Protein AF-A0A0H5Q014-F1 (afdb_monomer)

Sequence (110 aa):
MQGDLDQEAWERSHIEAALSEADTGDFLPEKEMAAKFNQLGQRKNAEADRWKLENHEAIQELNRIVEERGLFSDGLFDVEQVMERVSNGEETLHSLDDVERELGFDISGE

Radius of gyration: 35.85 Å; Cα contacts (8 Å, |Δi|>4): 14; chains: 1; bounding box: 62×49×94 Å

Solvent-accessible surface area (backbone atoms only — not comparable to full-atom values): 6445 Å² total; per-residue (Å²): 109,71,68,58,53,56,49,54,52,50,53,50,54,52,52,51,51,54,49,52,58,59,68,61,51,89,72,60,58,70,70,57,45,51,50,51,51,52,53,49,51,54,53,52,50,55,50,51,54,48,51,50,60,74,41,43,61,60,52,51,51,50,50,48,51,38,64,78,62,35,73,84,52,52,66,56,50,52,50,52,52,52,51,50,34,38,74,71,68,76,42,80,89,74,57,67,69,59,51,30,62,73,72,66,54,78,78,87,68,134

pLDDT: mean 79.36, std 11.58, range [43.28, 94.19]

Mean predicted aligned error: 18.11 Å

Structure (mmCIF, N/CA/C/O backbone):
data_AF-A0A0H5Q014-F1
#
_entry.id   AF-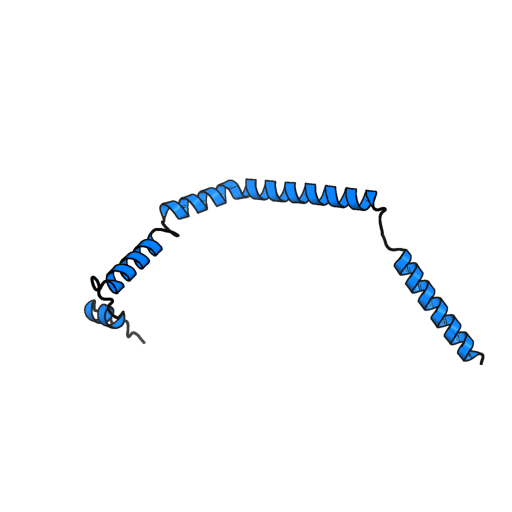A0A0H5Q014-F1
#
loop_
_atom_site.group_PDB
_atom_site.id
_atom_site.type_symbol
_atom_site.label_atom_id
_atom_site.label_alt_id
_atom_site.label_comp_id
_atom_site.label_asym_id
_atom_site.label_entity_id
_atom_site.label_seq_id
_atom_site.pdbx_PDB_ins_code
_atom_site.Cartn_x
_atom_site.Cartn_y
_atom_site.Cartn_z
_atom_site.occupancy
_atom_site.B_iso_or_equiv
_atom_site.auth_seq_id
_atom_site.auth_comp_id
_atom_site.auth_asym_id
_atom_site.auth_atom_id
_atom_site.pdbx_PDB_model_num
ATOM 1 N N . MET A 1 1 ? 17.008 -36.863 -51.820 1.00 60.69 1 MET A N 1
ATOM 2 C CA . MET A 1 1 ? 18.184 -36.047 -52.194 1.00 60.69 1 MET A CA 1
ATOM 3 C C . MET A 1 1 ? 17.801 -34.593 -52.437 1.00 60.69 1 MET A C 1
ATOM 5 O O . MET A 1 1 ? 18.136 -33.801 -51.581 1.00 60.69 1 MET A O 1
ATOM 9 N N . GLN A 1 2 ? 17.078 -34.213 -53.505 1.00 60.03 2 GLN A N 1
ATOM 10 C CA . GLN A 1 2 ? 16.707 -32.792 -53.708 1.00 60.03 2 GLN A CA 1
ATOM 11 C C . GLN A 1 2 ? 15.689 -32.278 -52.667 1.00 60.03 2 GLN A C 1
ATOM 13 O O . GLN A 1 2 ? 15.903 -31.229 -52.082 1.00 60.03 2 GLN A O 1
ATOM 18 N N . GLY A 1 3 ? 14.646 -33.060 -52.358 1.00 68.44 3 GLY A N 1
ATOM 19 C CA . GLY A 1 3 ? 13.629 -32.666 -51.369 1.00 68.44 3 GLY A CA 1
ATOM 20 C C . GLY A 1 3 ? 14.128 -32.595 -49.919 1.00 68.44 3 GLY A C 1
ATOM 21 O O . GLY A 1 3 ? 13.604 -31.806 -49.144 1.00 68.44 3 GLY A O 1
ATOM 22 N N . ASP A 1 4 ? 15.169 -33.361 -49.571 1.00 68.00 4 ASP A N 1
ATOM 23 C CA . ASP A 1 4 ? 15.796 -33.289 -48.241 1.00 68.00 4 ASP A CA 1
ATOM 24 C C . ASP A 1 4 ? 16.601 -31.985 -48.091 1.00 68.00 4 ASP A C 1
ATOM 26 O O . ASP A 1 4 ? 16.575 -31.356 -47.038 1.00 68.00 4 ASP A O 1
ATOM 30 N N . LEU A 1 5 ? 17.257 -31.541 -49.172 1.00 71.25 5 LEU A N 1
ATOM 31 C CA . LEU A 1 5 ? 17.985 -30.268 -49.221 1.00 71.25 5 LEU A CA 1
ATOM 32 C C . LEU A 1 5 ? 17.035 -29.062 -49.183 1.00 71.25 5 LEU A C 1
ATOM 34 O O . LEU A 1 5 ? 17.346 -28.057 -48.547 1.00 71.25 5 LEU A O 1
ATOM 38 N N . ASP A 1 6 ? 15.874 -29.167 -49.833 1.00 79.94 6 ASP A N 1
ATOM 39 C CA . ASP A 1 6 ? 14.857 -28.110 -49.826 1.00 79.94 6 ASP A CA 1
ATOM 40 C C . ASP A 1 6 ? 14.209 -27.963 -48.435 1.00 79.94 6 ASP A C 1
ATOM 42 O O . ASP A 1 6 ? 13.929 -26.847 -47.992 1.00 79.94 6 ASP A O 1
ATOM 46 N N . GLN A 1 7 ? 14.027 -29.075 -47.712 1.00 77.94 7 GLN A N 1
ATOM 47 C CA . GLN A 1 7 ? 13.551 -29.064 -46.329 1.00 77.94 7 GLN A CA 1
ATOM 48 C C . GLN A 1 7 ? 14.591 -28.464 -45.371 1.00 77.94 7 GLN A C 1
ATOM 50 O O . GLN A 1 7 ? 14.253 -27.597 -44.567 1.00 77.94 7 GLN A O 1
ATOM 55 N N . GLU A 1 8 ? 15.861 -28.854 -45.491 1.00 81.25 8 GLU A N 1
ATOM 56 C CA . GLU A 1 8 ? 16.945 -28.321 -44.656 1.00 81.25 8 GLU A CA 1
ATOM 57 C C . GLU A 1 8 ? 17.161 -26.810 -44.882 1.00 81.25 8 GLU A C 1
ATOM 59 O O . GLU A 1 8 ? 17.407 -26.052 -43.940 1.00 81.25 8 GLU A O 1
ATOM 64 N N . ALA A 1 9 ? 17.011 -26.342 -46.126 1.00 85.31 9 ALA A N 1
ATOM 65 C CA . ALA A 1 9 ? 17.067 -24.920 -46.460 1.00 85.31 9 ALA A CA 1
ATOM 66 C C . ALA A 1 9 ? 15.898 -24.131 -45.846 1.00 85.31 9 ALA A C 1
ATOM 68 O O . ALA A 1 9 ? 16.093 -23.016 -45.352 1.00 85.31 9 ALA A O 1
ATOM 69 N N . TRP A 1 10 ? 14.695 -24.712 -45.844 1.00 85.81 10 TRP A N 1
ATOM 70 C CA . TRP A 1 10 ? 13.521 -24.108 -45.219 1.00 85.81 10 TRP A CA 1
ATOM 71 C C . TRP A 1 10 ? 13.669 -24.017 -43.694 1.00 85.81 10 TRP A C 1
ATOM 73 O O . TRP A 1 10 ? 13.439 -22.953 -43.119 1.00 85.81 10 TRP A O 1
ATOM 83 N N . GLU A 1 11 ? 14.129 -25.090 -43.045 1.00 86.50 11 GLU A N 1
ATOM 84 C CA . GLU A 1 11 ? 14.363 -25.126 -41.596 1.00 86.50 11 GLU A CA 1
ATOM 85 C C . GLU A 1 11 ? 15.423 -24.100 -41.169 1.00 86.50 11 GLU A C 1
ATOM 87 O O . GLU A 1 11 ? 15.214 -23.351 -40.213 1.00 86.50 11 GLU A O 1
ATOM 92 N N . ARG A 1 12 ? 16.526 -23.988 -41.920 1.00 87.19 12 ARG A N 1
ATOM 93 C CA . ARG A 1 12 ? 17.559 -22.967 -41.678 1.00 87.19 12 ARG A CA 1
ATOM 94 C C . ARG A 1 12 ? 17.020 -21.549 -41.793 1.00 87.19 12 ARG A C 1
ATOM 96 O O . ARG A 1 12 ? 17.260 -20.741 -40.901 1.00 87.19 12 ARG A O 1
ATOM 103 N N . SER A 1 13 ? 16.266 -21.257 -42.852 1.00 87.69 13 SER A N 1
ATOM 104 C CA . SER A 1 13 ? 15.676 -19.930 -43.042 1.00 87.69 13 SER A CA 1
ATOM 105 C C . SER A 1 13 ? 14.687 -19.580 -41.926 1.00 87.69 13 SER A C 1
ATOM 107 O O . SER A 1 13 ? 14.634 -18.430 -41.492 1.00 87.69 13 SER A O 1
ATOM 109 N N . HIS A 1 14 ? 13.935 -20.563 -41.427 1.00 85.69 14 HIS A N 1
ATOM 110 C CA . HIS A 1 14 ? 12.988 -20.360 -40.335 1.00 85.69 14 HIS A CA 1
ATOM 111 C C . HIS A 1 14 ? 13.688 -20.092 -38.996 1.00 85.69 14 HIS A C 1
ATOM 113 O O . HIS A 1 14 ? 13.282 -19.202 -38.250 1.00 85.69 14 HIS A O 1
ATOM 119 N N . ILE A 1 15 ? 14.777 -20.814 -38.717 1.00 85.31 15 ILE A N 1
ATOM 120 C CA . ILE A 1 15 ? 15.604 -20.586 -37.527 1.00 85.31 15 ILE A CA 1
ATOM 121 C C . ILE A 1 15 ? 16.272 -19.207 -37.589 1.00 85.31 15 ILE A C 1
ATOM 123 O O . ILE A 1 15 ? 16.246 -18.479 -36.602 1.00 85.31 15 ILE A O 1
ATOM 127 N N . GLU A 1 16 ? 16.830 -18.812 -38.735 1.00 85.62 16 GLU A N 1
ATOM 128 C CA . GLU A 1 16 ? 17.447 -17.489 -38.906 1.00 85.62 16 GLU A CA 1
ATOM 129 C C . GLU A 1 16 ? 16.435 -16.350 -38.738 1.00 85.62 16 GLU A C 1
ATOM 131 O O . GLU A 1 16 ? 16.747 -15.347 -38.099 1.00 85.62 16 GLU A O 1
ATOM 136 N N . ALA A 1 17 ? 15.208 -16.519 -39.241 1.00 84.56 17 ALA A N 1
ATOM 137 C CA . ALA A 1 17 ? 14.136 -15.551 -39.036 1.00 84.56 17 ALA A CA 1
ATOM 138 C C . ALA A 1 17 ? 13.762 -15.421 -37.550 1.00 84.56 17 ALA A C 1
ATOM 140 O O . ALA A 1 17 ? 13.684 -14.306 -37.039 1.00 84.56 17 ALA A O 1
ATOM 141 N N . ALA A 1 18 ? 13.611 -16.544 -36.840 1.00 79.44 18 ALA A N 1
ATOM 142 C CA . ALA A 1 18 ? 13.307 -16.544 -35.410 1.00 79.44 18 ALA A CA 1
ATOM 143 C C . ALA A 1 18 ? 14.438 -15.925 -34.568 1.00 79.44 18 ALA A C 1
ATOM 145 O O . ALA A 1 18 ? 14.176 -15.198 -33.611 1.00 79.44 18 ALA A O 1
ATOM 146 N N . LEU A 1 19 ? 15.700 -16.175 -34.934 1.00 78.94 19 LEU A N 1
ATOM 147 C CA . LEU A 1 19 ? 16.858 -15.558 -34.285 1.00 78.94 19 LEU A CA 1
ATOM 148 C C . LEU A 1 19 ? 16.920 -14.055 -34.562 1.00 78.94 19 LEU A C 1
ATOM 150 O O . LEU A 1 19 ? 17.140 -13.291 -33.632 1.00 78.94 19 LEU A O 1
ATOM 154 N N . SER A 1 20 ? 16.676 -13.621 -35.801 1.00 75.38 20 SER A N 1
ATOM 155 C CA . SER A 1 20 ? 16.634 -12.198 -36.151 1.00 75.38 20 SER A CA 1
ATOM 156 C C . SER A 1 20 ? 15.505 -11.458 -35.431 1.00 75.38 20 SER A C 1
ATOM 158 O O . SER A 1 20 ? 15.698 -10.310 -35.047 1.00 75.38 20 SER A O 1
ATOM 160 N N . GLU A 1 21 ? 14.343 -12.090 -35.247 1.00 70.88 21 GLU A N 1
ATOM 161 C CA . GLU A 1 21 ? 13.215 -11.516 -34.505 1.00 70.88 21 GLU A CA 1
ATOM 162 C C . GLU A 1 21 ? 13.522 -11.414 -33.000 1.00 70.88 21 GLU A C 1
ATOM 164 O O . GLU A 1 21 ? 13.222 -10.404 -32.359 1.00 70.88 21 GLU A O 1
ATOM 169 N N . ALA A 1 22 ? 14.194 -12.422 -32.436 1.00 68.81 22 ALA A N 1
ATOM 170 C CA . ALA A 1 22 ? 14.661 -12.392 -31.052 1.00 68.81 22 ALA A CA 1
ATOM 171 C C . ALA A 1 22 ? 15.773 -11.348 -30.819 1.00 68.81 22 ALA A C 1
ATOM 173 O O . ALA A 1 22 ? 15.809 -10.718 -29.761 1.00 68.81 22 ALA A O 1
ATOM 174 N N . ASP A 1 23 ? 16.649 -11.138 -31.805 1.00 64.50 23 ASP A N 1
ATOM 175 C CA . ASP A 1 23 ? 17.750 -10.163 -31.763 1.00 64.50 23 ASP A CA 1
ATOM 176 C C . ASP A 1 23 ? 17.266 -8.723 -32.016 1.00 64.50 23 ASP A C 1
ATOM 178 O O . ASP A 1 23 ? 17.879 -7.763 -31.555 1.00 64.50 23 ASP A O 1
ATOM 182 N N . THR A 1 24 ? 16.092 -8.547 -32.641 1.00 60.12 24 THR A N 1
ATOM 183 C CA . THR A 1 24 ? 15.354 -7.266 -32.634 1.00 60.12 24 THR A CA 1
ATOM 184 C C . THR A 1 24 ? 14.702 -6.934 -31.292 1.00 60.12 24 THR A C 1
ATOM 186 O O . THR A 1 24 ? 13.911 -5.991 -31.213 1.00 60.12 24 THR A O 1
ATOM 189 N N . GLY A 1 25 ? 15.026 -7.677 -30.229 1.00 59.25 25 GLY A N 1
ATOM 190 C CA . GLY A 1 25 ? 14.635 -7.326 -28.876 1.00 59.25 25 GLY A CA 1
ATOM 191 C C . GLY A 1 25 ? 14.932 -5.854 -28.598 1.00 59.25 25 GLY A C 1
ATOM 192 O O . GLY A 1 25 ? 16.052 -5.386 -28.795 1.00 59.25 25 GLY A O 1
ATOM 193 N N . ASP A 1 26 ? 13.906 -5.129 -28.148 1.00 63.09 26 ASP A N 1
ATOM 194 C CA . ASP A 1 26 ? 13.929 -3.725 -27.714 1.00 63.09 26 ASP A CA 1
ATOM 195 C C . ASP A 1 26 ? 14.743 -3.576 -26.408 1.00 63.09 26 ASP A C 1
ATOM 197 O O . ASP A 1 26 ? 14.288 -3.076 -25.376 1.00 63.09 26 ASP A O 1
ATOM 201 N N . PHE A 1 27 ? 15.959 -4.119 -26.413 1.00 63.78 27 PHE A N 1
ATOM 202 C CA . PHE A 1 27 ? 16.910 -4.062 -25.327 1.00 63.78 27 PHE A CA 1
ATOM 203 C C . PHE A 1 27 ? 17.611 -2.720 -25.416 1.00 63.78 27 PHE A C 1
ATOM 205 O O . PHE A 1 27 ? 18.613 -2.530 -26.105 1.00 63.78 27 PHE A O 1
ATOM 212 N N . LEU A 1 28 ? 17.047 -1.762 -24.693 1.00 67.81 28 LEU A N 1
ATOM 213 C CA . LEU A 1 28 ? 17.701 -0.491 -24.450 1.00 67.81 28 LEU A CA 1
ATOM 214 C C . LEU A 1 28 ? 19.075 -0.744 -23.816 1.00 67.81 28 LEU A C 1
ATOM 216 O O . LEU A 1 28 ? 19.194 -1.620 -22.948 1.00 67.81 28 LEU A O 1
ATOM 220 N N . PRO A 1 29 ? 20.098 0.050 -24.169 1.00 83.81 29 PRO A N 1
ATOM 221 C CA . PRO A 1 29 ? 21.362 0.044 -23.453 1.00 83.81 29 PRO A CA 1
ATOM 222 C C . PRO A 1 29 ? 21.130 0.140 -21.943 1.00 83.81 29 PRO A C 1
ATOM 224 O O . PRO A 1 29 ? 20.248 0.869 -21.486 1.00 83.81 29 PRO A O 1
ATOM 227 N N . GLU A 1 30 ? 21.957 -0.544 -21.153 1.00 81.50 30 GLU A N 1
ATOM 228 C CA . GLU A 1 30 ? 21.810 -0.632 -19.692 1.00 81.50 30 GLU A CA 1
ATOM 229 C C . GLU A 1 30 ? 21.590 0.740 -19.026 1.00 81.50 30 GLU A C 1
ATOM 231 O O . GLU A 1 30 ? 20.753 0.890 -18.138 1.00 81.50 30 GLU A O 1
ATOM 236 N N . LYS A 1 31 ? 22.275 1.781 -19.516 1.00 82.88 31 LYS A N 1
ATOM 237 C CA . LYS A 1 31 ? 22.126 3.163 -19.032 1.00 82.88 31 LYS A CA 1
ATOM 238 C C . LYS A 1 31 ? 20.726 3.736 -19.257 1.00 82.88 31 LYS A C 1
ATOM 240 O O . LYS A 1 31 ? 20.204 4.440 -18.396 1.00 82.88 31 LYS A O 1
ATOM 245 N N . GLU A 1 32 ? 20.124 3.451 -20.403 1.00 83.75 32 GLU A N 1
ATOM 246 C CA . GLU A 1 32 ? 18.776 3.903 -20.744 1.00 83.75 32 GLU A CA 1
ATOM 247 C C . GLU A 1 32 ? 17.720 3.106 -19.977 1.00 83.75 32 GLU A C 1
ATOM 249 O O . GLU A 1 32 ? 16.758 3.686 -19.469 1.00 83.75 32 GLU A O 1
ATOM 254 N N . MET A 1 33 ? 17.935 1.798 -19.805 1.00 84.31 33 MET A N 1
ATOM 255 C CA . MET A 1 33 ? 17.088 0.955 -18.962 1.00 84.31 33 MET A CA 1
ATOM 256 C C . MET A 1 33 ? 17.111 1.428 -17.501 1.00 84.31 33 MET A C 1
ATOM 258 O O . MET A 1 33 ? 16.053 1.626 -16.901 1.00 84.31 33 MET A O 1
ATOM 262 N N . ALA A 1 34 ? 18.295 1.709 -16.951 1.00 85.31 34 ALA A N 1
ATOM 263 C CA . ALA A 1 34 ? 18.456 2.247 -15.602 1.00 85.31 34 ALA A CA 1
ATOM 264 C C . ALA A 1 34 ? 17.783 3.622 -15.442 1.00 85.31 34 ALA A C 1
ATOM 266 O O . ALA A 1 34 ? 17.121 3.881 -14.435 1.00 85.31 34 ALA A O 1
ATOM 267 N N . ALA A 1 35 ? 17.891 4.497 -16.447 1.00 89.75 35 ALA A N 1
ATOM 268 C CA . ALA A 1 35 ? 17.219 5.794 -16.439 1.00 89.75 35 ALA A CA 1
ATOM 269 C C . ALA A 1 35 ? 15.688 5.649 -16.421 1.00 89.75 35 ALA A C 1
ATOM 271 O O . ALA A 1 35 ? 15.018 6.303 -15.616 1.00 89.75 35 ALA A O 1
ATOM 272 N N . LYS A 1 36 ? 15.129 4.759 -17.252 1.00 84.50 36 LYS A N 1
ATOM 273 C CA . LYS A 1 36 ? 13.687 4.468 -17.261 1.00 84.50 36 LYS A CA 1
ATOM 274 C C . LYS A 1 36 ? 13.222 3.852 -15.942 1.00 84.50 36 LYS A C 1
ATOM 276 O O . LYS A 1 36 ? 12.170 4.240 -15.434 1.00 84.50 36 LYS A O 1
ATOM 281 N N . PHE A 1 37 ? 14.007 2.948 -15.360 1.00 86.69 37 PHE A N 1
ATOM 282 C CA . PHE A 1 37 ? 13.686 2.330 -14.074 1.00 86.69 37 PHE A CA 1
ATOM 283 C C . PHE A 1 37 ? 13.662 3.362 -12.937 1.00 86.69 37 PHE A C 1
ATOM 285 O O . PHE A 1 37 ? 12.714 3.405 -12.153 1.00 86.69 37 PHE A O 1
ATOM 292 N N . ASN A 1 38 ? 14.635 4.276 -12.908 1.00 91.56 38 ASN A N 1
ATOM 293 C CA . ASN A 1 38 ? 14.660 5.380 -11.948 1.00 91.56 38 ASN A CA 1
ATOM 294 C C . ASN A 1 38 ? 13.457 6.321 -12.111 1.00 91.56 38 ASN A C 1
ATOM 296 O O . ASN A 1 38 ? 12.825 6.687 -11.119 1.00 91.56 38 ASN A O 1
ATOM 300 N N . GLN A 1 39 ? 13.094 6.680 -13.346 1.00 92.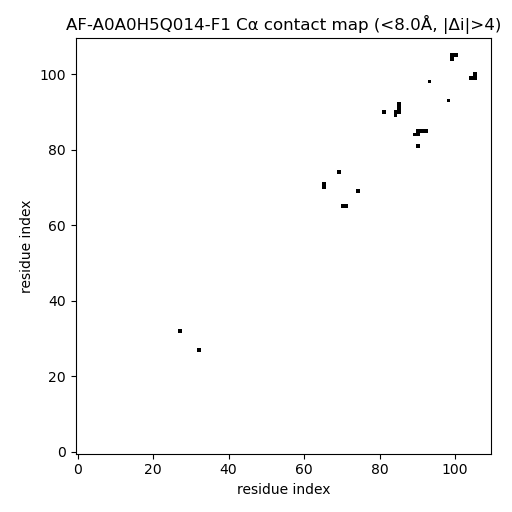62 39 GLN A N 1
ATOM 301 C CA . GLN A 1 39 ? 11.898 7.489 -13.611 1.00 92.62 39 GLN A CA 1
ATOM 302 C C . GLN A 1 39 ? 10.610 6.784 -13.170 1.00 92.62 39 GLN A C 1
ATOM 304 O O . GLN A 1 39 ? 9.714 7.420 -12.613 1.00 92.62 39 GLN A O 1
ATOM 309 N N . LEU A 1 40 ? 10.507 5.471 -13.391 1.00 92.25 40 LEU A N 1
ATOM 310 C CA . LEU A 1 40 ? 9.371 4.679 -12.928 1.00 92.25 40 LEU A CA 1
ATOM 311 C C . LEU A 1 40 ? 9.277 4.690 -11.397 1.00 92.25 40 LEU A C 1
ATOM 313 O O . LEU A 1 40 ? 8.196 4.937 -10.862 1.00 92.25 40 LEU A O 1
ATOM 317 N N . GLY A 1 41 ? 10.403 4.500 -10.703 1.00 93.88 41 GLY A N 1
ATOM 318 C CA . GLY A 1 41 ? 10.475 4.585 -9.244 1.00 93.88 41 GLY A CA 1
ATOM 319 C C . GLY A 1 41 ? 10.017 5.947 -8.715 1.00 93.88 41 GLY A C 1
ATOM 320 O O . GLY A 1 41 ? 9.169 6.016 -7.828 1.00 93.88 41 GLY A O 1
ATOM 321 N N . GLN A 1 42 ? 10.487 7.041 -9.320 1.00 94.19 42 GLN A N 1
ATOM 322 C CA . GLN A 1 42 ? 10.056 8.399 -8.960 1.00 94.19 42 GLN A CA 1
ATOM 323 C C . GLN A 1 42 ? 8.550 8.604 -9.157 1.00 94.19 42 GLN A C 1
ATOM 325 O O . GLN A 1 42 ? 7.880 9.151 -8.281 1.00 94.19 42 GLN A O 1
ATOM 330 N N . ARG A 1 43 ? 7.995 8.134 -10.282 1.00 92.88 43 ARG A N 1
ATOM 331 C CA . ARG A 1 43 ? 6.553 8.226 -10.557 1.00 92.88 43 ARG A CA 1
ATOM 332 C C . ARG A 1 43 ? 5.729 7.444 -9.542 1.00 92.88 43 ARG A C 1
ATOM 334 O O . ARG A 1 43 ? 4.707 7.955 -9.093 1.00 92.88 43 ARG A O 1
ATOM 341 N N . LYS A 1 44 ? 6.168 6.237 -9.182 1.00 92.19 44 LYS A N 1
ATOM 342 C CA . LYS A 1 44 ? 5.471 5.390 -8.209 1.00 92.19 44 LYS A CA 1
ATOM 343 C C . LYS A 1 44 ? 5.522 5.962 -6.797 1.00 92.19 44 LYS A C 1
ATOM 345 O O . LYS A 1 44 ? 4.502 5.949 -6.117 1.00 92.19 44 LYS A O 1
ATOM 350 N N . ASN A 1 45 ? 6.643 6.558 -6.400 1.00 93.56 45 ASN A N 1
ATOM 351 C CA . ASN A 1 45 ? 6.734 7.267 -5.123 1.00 93.56 45 ASN A CA 1
ATOM 352 C C . ASN A 1 45 ? 5.804 8.488 -5.086 1.00 93.56 45 ASN A C 1
ATOM 354 O O . ASN A 1 45 ? 5.038 8.640 -4.142 1.00 93.56 45 ASN A O 1
ATOM 358 N N . ALA A 1 46 ? 5.785 9.300 -6.147 1.00 93.25 46 ALA A N 1
A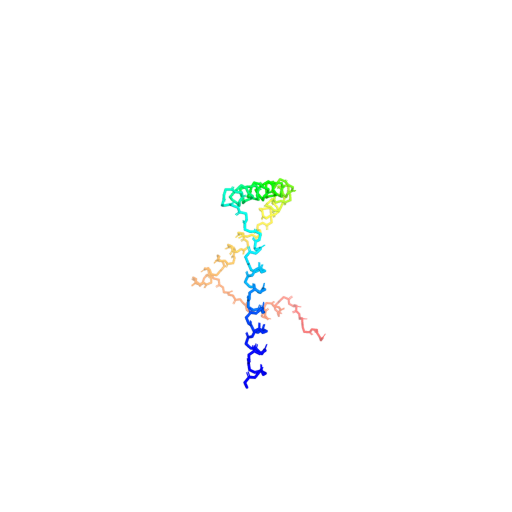TOM 359 C CA . ALA A 1 46 ? 4.881 10.448 -6.227 1.00 93.25 46 ALA A CA 1
ATOM 360 C C . ALA A 1 46 ? 3.394 10.040 -6.225 1.00 93.25 46 ALA A C 1
ATOM 362 O O . ALA A 1 46 ? 2.550 10.754 -5.690 1.00 93.25 46 ALA A O 1
ATOM 363 N N . GLU A 1 47 ? 3.055 8.898 -6.827 1.00 92.69 47 GLU A N 1
ATOM 364 C CA . GLU A 1 47 ? 1.710 8.315 -6.772 1.00 92.69 47 GLU A CA 1
ATOM 365 C C . GLU A 1 47 ? 1.341 7.881 -5.347 1.00 92.69 47 GLU A C 1
ATOM 367 O O . GLU A 1 47 ? 0.260 8.223 -4.873 1.00 92.69 47 GLU A O 1
ATOM 372 N N . ALA A 1 48 ? 2.257 7.215 -4.640 1.00 91.62 48 ALA A N 1
ATOM 373 C CA . ALA A 1 48 ? 2.054 6.806 -3.254 1.00 91.62 48 ALA A CA 1
ATOM 374 C C . ALA A 1 48 ? 1.900 8.006 -2.304 1.00 91.62 48 ALA A C 1
ATOM 376 O O . ALA A 1 48 ? 1.032 7.987 -1.433 1.00 91.62 48 ALA A O 1
ATOM 377 N N . ASP A 1 49 ? 2.700 9.059 -2.475 1.00 93.69 49 ASP A N 1
ATOM 378 C CA . ASP A 1 49 ? 2.617 10.258 -1.635 1.00 93.69 49 ASP A CA 1
ATOM 379 C C . ASP A 1 49 ? 1.322 11.040 -1.878 1.00 93.69 49 ASP A C 1
ATOM 381 O O . ASP A 1 49 ? 0.693 11.493 -0.922 1.00 93.69 49 ASP A O 1
ATOM 385 N N . ARG A 1 50 ? 0.867 11.131 -3.136 1.00 92.81 50 ARG A N 1
ATOM 386 C CA . ARG A 1 50 ? -0.458 11.689 -3.451 1.00 92.81 50 ARG A CA 1
ATOM 387 C C . ARG A 1 50 ? -1.574 10.883 -2.810 1.00 92.81 50 ARG A C 1
ATOM 389 O O . ARG A 1 50 ? -2.417 11.469 -2.145 1.00 92.81 50 ARG A O 1
ATOM 396 N N . TRP A 1 51 ? -1.544 9.558 -2.944 1.00 92.81 51 TRP A N 1
ATOM 397 C CA . TRP A 1 51 ? -2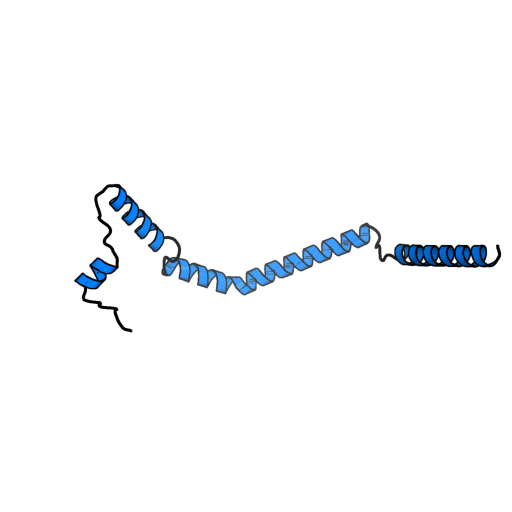.554 8.698 -2.331 1.00 92.81 51 TRP A CA 1
ATOM 398 C C . TRP A 1 51 ? -2.594 8.871 -0.808 1.00 92.81 51 TRP A C 1
ATOM 400 O O . TRP A 1 51 ? -3.672 8.998 -0.235 1.00 92.81 51 TRP A O 1
ATOM 410 N N . LYS A 1 52 ? -1.432 8.947 -0.145 1.00 89.50 52 LYS A N 1
ATOM 411 C CA . LYS A 1 52 ? -1.360 9.212 1.301 1.00 89.50 52 LYS A CA 1
ATOM 412 C C . LYS A 1 52 ? -1.971 10.559 1.669 1.00 89.50 52 LYS A C 1
ATOM 414 O O . LYS A 1 52 ? -2.650 10.633 2.684 1.00 89.50 52 LYS A O 1
ATOM 419 N N . LEU A 1 53 ? -1.719 11.602 0.877 1.00 91.00 53 LEU A N 1
ATOM 420 C CA . LEU A 1 53 ? -2.276 12.931 1.116 1.00 91.00 53 LEU A CA 1
ATOM 421 C C . LEU A 1 53 ? -3.797 12.938 0.922 1.00 91.00 53 LEU A C 1
ATOM 423 O O . LEU A 1 53 ? -4.517 13.431 1.783 1.00 91.00 53 LEU A O 1
ATOM 427 N N . GLU A 1 54 ? -4.278 12.350 -0.173 1.00 91.12 54 GLU A N 1
ATOM 428 C CA . GLU A 1 54 ? -5.706 12.250 -0.499 1.00 91.12 54 GLU A CA 1
ATOM 429 C C . GLU A 1 54 ? -6.481 11.443 0.549 1.00 91.12 54 GLU A C 1
ATOM 431 O O . GLU A 1 54 ? -7.610 11.787 0.883 1.00 91.12 54 GLU A O 1
ATOM 436 N N . ASN A 1 55 ? -5.868 10.399 1.110 1.00 92.25 55 ASN A N 1
ATOM 437 C CA . ASN A 1 55 ? -6.496 9.552 2.124 1.00 92.25 55 ASN A CA 1
ATOM 438 C C . ASN A 1 55 ? -6.168 9.980 3.560 1.00 92.25 55 ASN A C 1
ATOM 440 O O . ASN A 1 55 ? -6.627 9.332 4.497 1.00 92.25 55 ASN A O 1
ATOM 444 N N . HIS A 1 56 ? -5.392 11.049 3.763 1.00 91.94 56 HIS A N 1
ATOM 445 C CA . HIS A 1 56 ? -4.937 11.463 5.090 1.00 91.94 56 HIS A CA 1
ATOM 446 C C . HIS A 1 56 ? -6.108 11.755 6.030 1.00 91.94 56 HIS A C 1
ATOM 448 O O . HIS A 1 56 ? -6.144 11.241 7.145 1.00 91.94 56 HIS A O 1
ATOM 454 N N . GLU A 1 57 ? -7.084 12.527 5.552 1.00 87.44 57 GLU A N 1
ATOM 455 C CA . GLU A 1 57 ? -8.275 12.901 6.317 1.00 87.44 57 GLU A CA 1
ATOM 456 C C . GLU A 1 57 ? -9.166 11.685 6.599 1.00 87.44 57 GLU A C 1
ATOM 458 O O . GLU A 1 57 ? -9.566 11.465 7.737 1.00 87.44 57 GLU A O 1
ATOM 463 N N . ALA A 1 58 ? -9.397 10.830 5.596 1.00 88.56 58 ALA A N 1
ATOM 464 C CA . ALA A 1 58 ? -10.180 9.606 5.764 1.00 88.56 58 ALA A CA 1
ATOM 465 C C . ALA A 1 58 ? -9.538 8.636 6.772 1.00 88.56 58 ALA A C 1
ATOM 467 O O . ALA A 1 58 ? -10.231 8.052 7.600 1.00 88.56 58 ALA A O 1
ATOM 468 N N . ILE A 1 59 ? -8.211 8.482 6.736 1.00 89.19 59 ILE A N 1
ATOM 469 C CA . ILE A 1 59 ? -7.468 7.644 7.685 1.00 89.19 59 ILE A CA 1
ATOM 470 C C . ILE A 1 59 ? -7.499 8.254 9.090 1.00 89.19 59 ILE A C 1
ATOM 472 O O . ILE A 1 59 ? -7.682 7.523 10.059 1.00 89.19 59 ILE A O 1
ATOM 476 N N . GLN A 1 60 ? -7.346 9.575 9.223 1.00 88.25 60 GLN A N 1
ATOM 477 C CA . GLN A 1 60 ? -7.464 10.249 10.520 1.00 88.25 60 GLN A CA 1
ATOM 478 C C . GLN A 1 60 ? -8.858 10.089 11.122 1.00 88.25 60 GLN A C 1
ATOM 480 O O . GLN A 1 60 ? -8.973 9.784 12.305 1.00 88.25 60 GLN A O 1
ATOM 485 N N . GLU A 1 61 ? -9.902 10.240 10.312 1.00 87.44 61 GLU A N 1
ATOM 486 C CA . GLU A 1 61 ? -11.281 10.047 10.749 1.00 87.44 61 GLU A CA 1
ATOM 487 C C . GLU A 1 61 ? -11.532 8.600 11.185 1.00 87.44 61 GLU A C 1
ATOM 489 O O . GLU A 1 61 ? -12.108 8.366 12.244 1.00 87.44 61 GLU A O 1
ATOM 494 N N . LEU A 1 62 ? -11.047 7.617 10.420 1.00 85.50 62 LEU A N 1
ATOM 495 C CA . LEU A 1 62 ? -11.139 6.207 10.801 1.00 85.50 62 LEU A CA 1
ATOM 496 C C . LEU A 1 62 ? -10.398 5.919 12.108 1.00 85.50 62 LEU A C 1
ATOM 498 O O . LEU A 1 62 ? -10.948 5.235 12.966 1.00 85.50 62 LEU A O 1
ATOM 502 N N . ASN A 1 63 ? -9.194 6.465 12.288 1.00 84.94 63 ASN A N 1
ATOM 503 C CA . ASN A 1 63 ? -8.447 6.325 13.538 1.00 84.94 63 ASN A CA 1
ATOM 504 C C . ASN A 1 63 ? -9.205 6.957 14.711 1.00 84.94 63 ASN A C 1
ATOM 506 O O . ASN A 1 63 ? -9.321 6.328 15.759 1.00 84.94 63 ASN A O 1
ATOM 510 N N . ARG A 1 64 ? -9.802 8.143 14.521 1.00 85.44 64 ARG A N 1
ATOM 511 C CA . ARG A 1 64 ? -10.639 8.781 15.545 1.00 85.44 64 ARG A CA 1
ATOM 512 C C . ARG A 1 64 ? -11.837 7.908 15.907 1.00 85.44 64 ARG A C 1
ATOM 514 O O . ARG A 1 64 ? -12.100 7.691 17.080 1.00 85.44 64 ARG A O 1
ATOM 521 N N . ILE A 1 65 ? -12.540 7.368 14.912 1.00 82.88 65 ILE A N 1
ATOM 522 C CA . ILE A 1 65 ? -13.686 6.472 15.126 1.00 82.88 65 ILE A CA 1
ATOM 523 C C . ILE A 1 65 ? -13.257 5.204 15.869 1.00 82.88 65 ILE A C 1
ATOM 525 O O . ILE A 1 65 ? -13.994 4.715 16.720 1.00 82.88 65 ILE A O 1
ATOM 529 N N . VAL A 1 66 ? -12.086 4.660 15.549 1.00 80.00 66 VAL A N 1
ATOM 530 C CA . VAL A 1 66 ? -11.517 3.495 16.230 1.00 80.00 66 VAL A CA 1
ATOM 531 C C . VAL A 1 66 ? -11.247 3.783 17.704 1.00 80.00 66 VAL A C 1
ATOM 533 O O . VAL A 1 66 ? -11.636 2.973 18.545 1.00 80.00 66 VAL A O 1
ATOM 536 N N . GLU A 1 67 ? -10.628 4.924 18.005 1.00 79.12 67 GLU A N 1
ATOM 537 C CA . GLU A 1 67 ? -10.353 5.367 19.374 1.00 79.12 67 GLU A CA 1
ATOM 538 C C . GLU A 1 67 ? -11.652 5.656 20.141 1.00 79.12 67 GLU A C 1
ATOM 540 O O . GLU A 1 67 ? -11.844 5.152 21.242 1.00 79.12 67 GLU A O 1
ATOM 545 N N . GLU A 1 68 ? -12.587 6.404 19.546 1.00 77.00 68 GLU A N 1
ATOM 546 C CA . GLU A 1 68 ? -13.866 6.780 20.171 1.00 77.00 68 GLU A CA 1
ATOM 547 C C . GLU A 1 68 ? -14.782 5.584 20.439 1.00 77.00 68 GLU A C 1
ATOM 549 O O . GLU A 1 68 ? -15.569 5.604 21.384 1.00 77.00 68 GLU A O 1
ATOM 554 N N . ARG A 1 69 ? -14.728 4.557 19.587 1.00 71.38 69 ARG A N 1
ATOM 555 C CA . ARG A 1 69 ? -15.590 3.374 19.700 1.00 71.38 69 ARG A CA 1
ATOM 556 C C . ARG A 1 69 ? -14.906 2.189 20.380 1.00 71.38 69 ARG A C 1
ATOM 558 O O . ARG A 1 69 ? -15.528 1.132 20.455 1.00 71.38 69 ARG A O 1
ATOM 565 N N . GLY A 1 70 ? -13.651 2.329 20.819 1.00 65.00 70 GLY A N 1
ATOM 566 C CA . G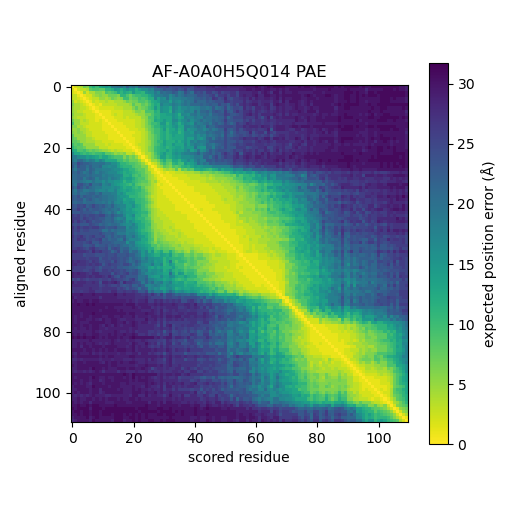LY A 1 70 ? -12.892 1.257 21.473 1.00 65.00 70 GLY A CA 1
ATOM 567 C C . GLY A 1 70 ? -12.786 -0.023 20.630 1.00 65.00 70 GLY A C 1
ATOM 568 O O . GLY A 1 70 ? -12.676 -1.118 21.178 1.00 65.00 70 GLY A O 1
ATOM 569 N N . LEU A 1 71 ? -12.854 0.091 19.294 1.00 64.50 71 LEU A N 1
ATOM 570 C CA . LEU A 1 71 ? -13.133 -1.033 18.380 1.00 64.50 71 LEU A CA 1
ATOM 571 C C . LEU A 1 71 ? -12.021 -2.089 18.294 1.00 64.50 71 LEU A C 1
ATOM 573 O O . LEU A 1 71 ? -12.222 -3.115 17.649 1.00 64.50 71 LEU A O 1
ATOM 577 N N . PHE A 1 72 ? -10.873 -1.871 18.940 1.00 57.53 72 PHE A N 1
ATOM 578 C CA . PHE A 1 72 ? -9.754 -2.817 18.906 1.00 57.53 72 PHE A CA 1
ATOM 579 C C . PHE A 1 72 ? -9.076 -3.096 20.256 1.00 57.53 72 PHE A C 1
ATOM 581 O O . PHE A 1 72 ? -8.239 -3.994 20.302 1.00 57.53 72 PHE A O 1
ATOM 588 N N . SER A 1 73 ? -9.426 -2.403 21.346 1.00 56.31 73 SER A N 1
ATOM 589 C CA . SER A 1 73 ? -8.810 -2.630 22.668 1.00 56.31 73 SER A CA 1
ATOM 590 C C . SER A 1 73 ? -9.819 -2.960 23.755 1.00 56.31 73 SER A C 1
ATOM 592 O O . SER A 1 73 ? -9.623 -3.928 24.482 1.00 56.31 73 SER A O 1
ATOM 594 N N . ASP A 1 74 ? -10.911 -2.207 23.849 1.00 57.81 74 ASP A N 1
ATOM 595 C CA . ASP A 1 74 ? -11.705 -2.197 25.081 1.00 57.81 74 ASP A CA 1
ATOM 596 C C . ASP A 1 74 ? -12.590 -3.445 25.180 1.00 57.81 74 ASP A C 1
ATOM 598 O O . ASP A 1 74 ? -12.554 -4.157 26.178 1.00 57.81 74 ASP A O 1
ATOM 602 N N . GLY A 1 75 ? -13.272 -3.813 24.091 1.00 56.88 75 GLY A N 1
ATOM 603 C CA . GLY A 1 75 ? -14.100 -5.024 24.069 1.00 56.88 75 GLY A CA 1
ATOM 604 C C . GLY A 1 75 ? -13.305 -6.337 24.118 1.00 56.88 75 GLY A C 1
ATOM 605 O O . GLY A 1 75 ? -13.820 -7.344 24.598 1.00 56.88 75 GLY A O 1
ATOM 606 N N . LEU A 1 76 ? -12.055 -6.350 23.637 1.00 58.59 76 LEU A N 1
ATOM 607 C CA . LEU A 1 76 ? -11.192 -7.537 23.716 1.00 58.59 76 LEU A CA 1
ATOM 608 C C . LEU A 1 76 ? -10.597 -7.686 25.124 1.00 58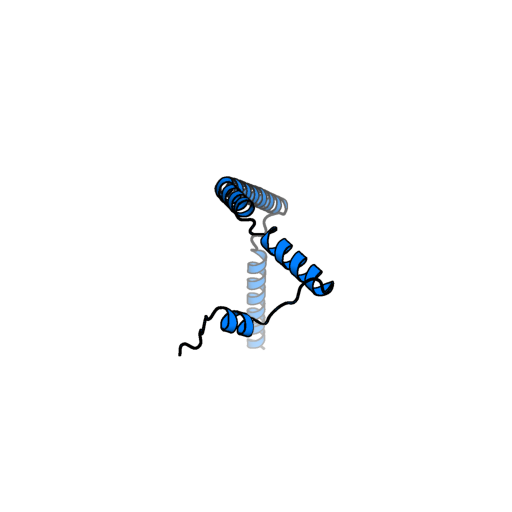.59 76 LEU A C 1
ATOM 610 O O . LEU A 1 76 ? -10.559 -8.794 25.653 1.00 58.59 76 LEU A O 1
ATOM 614 N N . PHE A 1 77 ? -10.214 -6.567 25.746 1.00 59.72 77 PHE A N 1
ATOM 615 C CA . PHE A 1 77 ? -9.751 -6.520 27.130 1.00 59.72 77 PHE A CA 1
ATOM 616 C C . PHE A 1 77 ? -10.836 -6.981 28.114 1.00 59.72 77 PHE A C 1
ATOM 618 O O . PHE A 1 77 ? -10.548 -7.746 29.034 1.00 59.72 77 PHE A O 1
ATOM 625 N N . ASP A 1 78 ? -12.093 -6.595 27.882 1.00 69.62 78 ASP A N 1
ATOM 626 C CA . ASP A 1 78 ? -13.222 -7.036 28.705 1.00 69.62 78 ASP A CA 1
ATOM 627 C C . ASP A 1 78 ? -13.433 -8.558 28.628 1.00 69.62 78 ASP A C 1
ATOM 629 O O . ASP A 1 78 ? -13.645 -9.213 29.650 1.00 69.62 78 ASP A O 1
ATOM 633 N N . VAL A 1 79 ? -13.317 -9.150 27.434 1.00 75.69 79 VAL A N 1
ATOM 634 C CA . VAL A 1 79 ? -13.427 -10.607 27.250 1.00 75.69 79 VAL A CA 1
ATOM 635 C C . VAL A 1 79 ? -12.257 -11.340 27.904 1.00 75.69 79 VAL A C 1
ATOM 637 O O . VAL A 1 79 ? -12.473 -12.349 28.573 1.00 75.69 79 VAL A O 1
ATOM 640 N N . GLU A 1 80 ? -11.028 -10.848 27.748 1.00 76.81 80 GLU A N 1
ATOM 641 C CA . GLU A 1 80 ? -9.850 -11.446 28.385 1.00 76.81 80 GLU A CA 1
ATOM 642 C C . GLU A 1 80 ? -9.951 -11.409 29.915 1.00 76.81 80 GLU A C 1
ATOM 644 O O . GLU A 1 80 ? -9.689 -12.420 30.567 1.00 76.81 80 GLU A O 1
ATOM 649 N N . GLN A 1 81 ? -10.415 -10.296 30.490 1.00 80.19 81 GLN A N 1
ATOM 650 C CA . GLN A 1 81 ? -10.614 -10.169 31.933 1.00 80.19 81 GLN A CA 1
ATOM 651 C C . GLN A 1 81 ? -11.718 -11.105 32.450 1.00 80.19 81 GLN A C 1
ATOM 653 O O . GLN A 1 81 ? -11.553 -11.732 33.498 1.00 80.19 81 GLN A O 1
ATOM 658 N N . VAL A 1 82 ? -12.835 -11.234 31.723 1.00 83.19 82 VAL A N 1
ATOM 659 C CA . VAL A 1 82 ? -13.890 -12.212 32.049 1.00 83.19 82 VAL A CA 1
ATOM 660 C C . VAL A 1 82 ? -13.324 -13.633 32.003 1.00 83.19 82 VAL A C 1
ATOM 662 O O . VAL A 1 82 ? -13.518 -14.406 32.939 1.00 83.19 82 VAL A O 1
ATOM 665 N N . MET A 1 83 ? -12.569 -13.980 30.959 1.00 82.06 83 MET A N 1
ATOM 666 C CA . MET A 1 83 ? -11.961 -15.309 30.821 1.00 82.06 83 MET A CA 1
ATOM 667 C C . MET A 1 83 ? -10.936 -15.605 31.925 1.00 82.06 83 MET A C 1
ATOM 669 O O . MET A 1 83 ? -10.880 -16.732 32.418 1.00 82.06 83 MET A O 1
ATOM 673 N N . GLU A 1 84 ? -10.161 -14.610 32.362 1.00 86.56 84 GLU A N 1
ATOM 674 C CA . GLU A 1 84 ? -9.241 -14.737 33.497 1.00 86.56 84 GLU A CA 1
ATOM 675 C C . GLU A 1 84 ? -9.994 -15.002 34.809 1.00 86.56 84 GLU A C 1
ATOM 677 O O . GLU A 1 84 ? -9.653 -15.939 35.534 1.00 86.56 84 GLU A O 1
ATOM 682 N N . ARG A 1 85 ? -11.071 -14.256 35.092 1.00 87.19 85 ARG A N 1
ATOM 683 C CA . ARG A 1 85 ? -11.916 -14.490 36.279 1.00 87.19 85 ARG A CA 1
ATOM 684 C C . ARG A 1 85 ? -12.577 -15.865 36.265 1.00 87.19 85 ARG A C 1
ATOM 686 O O . ARG A 1 85 ? -12.623 -16.532 37.298 1.00 87.19 85 ARG A O 1
ATOM 693 N N . VAL A 1 86 ? -13.025 -16.329 35.099 1.00 87.56 86 VAL A N 1
ATOM 694 C CA . VAL A 1 86 ? -13.559 -17.689 34.923 1.00 87.56 86 VAL A CA 1
ATOM 695 C C . VAL A 1 86 ? -12.480 -18.737 35.188 1.00 87.56 86 VAL A C 1
ATOM 697 O O . VAL A 1 86 ? -12.724 -19.709 35.902 1.00 87.56 86 VAL A O 1
ATOM 700 N N . SER A 1 87 ? -11.260 -18.525 34.686 1.00 86.31 87 SER A N 1
ATOM 701 C CA . SER A 1 87 ? -10.124 -19.418 34.945 1.00 86.31 87 SER A CA 1
ATOM 702 C C . SER A 1 87 ? -9.719 -19.448 36.423 1.00 86.31 87 SER A C 1
ATOM 704 O O . SER A 1 87 ? -9.285 -20.491 36.913 1.00 86.31 87 SER A O 1
ATOM 706 N N . ASN A 1 88 ? -9.869 -18.332 37.137 1.00 90.56 88 ASN A N 1
ATOM 707 C CA . ASN A 1 88 ? -9.618 -18.230 38.577 1.00 90.56 88 ASN A CA 1
ATOM 708 C C . ASN A 1 88 ? -10.784 -18.764 39.431 1.00 90.56 88 ASN A C 1
ATOM 710 O O . ASN A 1 88 ? -10.665 -18.841 40.654 1.00 90.56 88 ASN A O 1
ATOM 714 N N . GLY A 1 89 ? -11.898 -19.161 38.804 1.00 88.69 89 GLY A N 1
ATOM 715 C CA . GLY A 1 89 ? -13.098 -19.647 39.487 1.00 88.69 89 GLY A CA 1
ATOM 716 C C . GLY A 1 89 ? -13.899 -18.549 40.194 1.00 88.69 89 GLY A C 1
ATOM 717 O O . GLY A 1 89 ? -14.738 -18.857 41.038 1.00 88.69 89 GLY A O 1
ATOM 718 N N . GLU A 1 90 ? -13.638 -17.282 39.874 1.00 90.56 90 GLU A N 1
ATOM 719 C CA . GLU A 1 90 ? -14.339 -16.117 40.425 1.00 90.56 90 GLU A CA 1
ATOM 720 C C . GLU A 1 90 ? -15.667 -15.852 39.702 1.00 90.56 90 GLU A C 1
ATOM 722 O O . GLU A 1 90 ? -16.583 -15.264 40.273 1.00 90.56 90 GLU A O 1
ATOM 727 N N . GLU A 1 91 ? -15.785 -16.313 38.457 1.00 84.50 91 GLU A N 1
ATOM 728 C CA . GLU A 1 91 ? -16.948 -16.117 37.595 1.00 84.50 91 GLU A CA 1
ATOM 729 C C . GLU A 1 91 ? -17.315 -17.439 36.901 1.00 84.50 91 GLU A C 1
ATOM 731 O O . GLU A 1 91 ? -16.452 -18.260 36.596 1.00 84.50 91 GLU A O 1
ATOM 736 N N . THR A 1 92 ? -18.606 -17.693 36.686 1.00 84.38 92 THR A N 1
ATOM 737 C CA . THR A 1 92 ? -19.088 -18.905 36.002 1.00 84.38 92 THR A CA 1
ATOM 738 C C . THR A 1 92 ? -19.794 -18.495 34.719 1.00 84.38 92 THR A C 1
ATOM 740 O O . THR A 1 92 ? -20.723 -17.694 34.760 1.00 84.38 92 THR A O 1
ATOM 743 N N . LEU A 1 93 ? -19.365 -19.039 33.579 1.00 82.19 93 LEU A N 1
ATOM 744 C CA . LEU A 1 93 ? -20.055 -18.818 32.309 1.00 82.19 93 LEU A CA 1
ATOM 745 C C . LEU A 1 93 ? -21.314 -19.683 32.255 1.00 82.19 93 LEU A C 1
ATOM 747 O O . LEU A 1 93 ? -21.251 -20.898 32.453 1.00 82.19 93 LEU A O 1
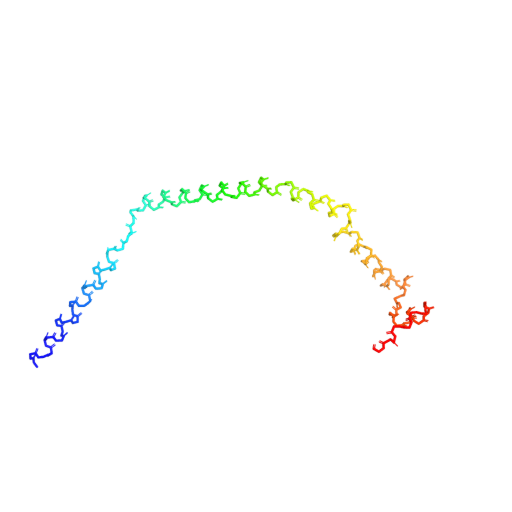ATOM 751 N N . HIS A 1 94 ? -22.446 -19.054 31.965 1.00 83.69 94 HIS A N 1
ATOM 752 C CA . HIS A 1 94 ? -23.707 -19.744 31.721 1.00 83.69 94 HIS A CA 1
ATOM 753 C C . HIS A 1 94 ? -23.871 -20.030 30.227 1.00 83.69 94 HIS A C 1
ATOM 755 O O . HIS A 1 94 ? -23.403 -19.263 29.384 1.00 83.69 94 HIS A O 1
ATOM 761 N N . SER A 1 95 ? -24.534 -21.142 29.897 1.00 82.31 95 SER A N 1
ATOM 762 C CA . SER A 1 95 ? -24.936 -21.408 28.515 1.00 82.31 95 SER A CA 1
ATOM 763 C C . SER A 1 95 ? -25.899 -20.321 28.044 1.00 82.31 95 SER A C 1
ATOM 765 O O . SER A 1 95 ? -26.741 -19.867 28.821 1.00 82.31 95 SER A O 1
ATOM 767 N N . LEU A 1 96 ? -25.806 -19.944 26.768 1.00 79.25 96 LEU A N 1
ATOM 768 C CA . LEU A 1 96 ? -26.724 -18.983 26.159 1.00 79.25 96 LEU A CA 1
ATOM 769 C C . LEU A 1 96 ? -28.184 -19.444 26.327 1.00 79.25 96 LEU A C 1
ATOM 771 O O . LEU A 1 96 ? -29.018 -18.655 26.751 1.00 79.25 96 LEU A O 1
ATOM 775 N N . ASP A 1 97 ? -28.448 -20.742 26.136 1.00 80.50 97 ASP A N 1
ATOM 776 C CA . ASP A 1 97 ? -29.780 -21.349 26.283 1.00 80.50 97 ASP A CA 1
ATOM 777 C C . ASP A 1 97 ? -30.360 -21.190 27.703 1.00 80.50 97 ASP A C 1
ATOM 779 O O . ASP A 1 97 ? -31.562 -20.991 27.888 1.00 80.50 97 ASP A O 1
ATOM 783 N N . ASP A 1 98 ? -29.511 -21.284 28.735 1.00 82.31 98 ASP A N 1
ATOM 784 C CA . ASP A 1 98 ? -29.942 -21.131 30.129 1.00 82.31 98 ASP A CA 1
ATOM 785 C C . ASP A 1 98 ? -30.290 -19.671 30.438 1.00 82.31 98 ASP A C 1
ATOM 787 O O . ASP A 1 98 ? -31.291 -19.409 31.110 1.00 82.31 98 ASP A O 1
ATOM 791 N N . VAL A 1 99 ? -29.497 -18.736 29.908 1.00 78.12 99 VAL A N 1
ATOM 792 C CA . VAL A 1 99 ? -29.721 -17.291 30.036 1.00 78.12 99 VAL A CA 1
ATOM 793 C C . VAL A 1 99 ? -30.981 -16.867 29.276 1.00 78.12 99 VAL A C 1
ATOM 795 O O . VAL A 1 99 ? -31.797 -16.1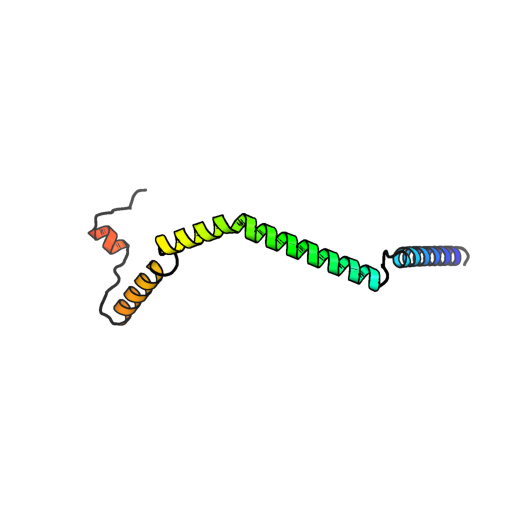20 29.811 1.00 78.12 99 VAL A O 1
ATOM 798 N N . GLU A 1 100 ? -31.188 -17.370 28.059 1.00 79.25 100 GLU A N 1
ATOM 799 C CA . GLU A 1 100 ? -32.383 -17.103 27.248 1.00 79.25 100 GLU A CA 1
ATOM 800 C C . GLU A 1 100 ? -33.659 -17.610 27.931 1.00 79.25 100 GLU A C 1
ATOM 802 O O . GLU A 1 100 ? -34.649 -16.874 28.022 1.00 79.25 100 GLU A O 1
ATOM 807 N N . ARG A 1 101 ? -33.613 -18.817 28.516 1.00 79.69 101 ARG A N 1
ATOM 808 C CA . ARG A 1 101 ? -34.717 -19.370 29.316 1.00 79.69 101 ARG A CA 1
ATOM 809 C C . ARG A 1 101 ? -35.019 -18.523 30.554 1.00 79.69 101 ARG A C 1
ATOM 811 O O . ARG A 1 101 ? -36.185 -18.354 30.901 1.00 79.69 101 ARG A O 1
ATOM 818 N N . GLU A 1 102 ? -33.996 -18.018 31.240 1.00 77.69 102 GLU A N 1
ATOM 819 C CA . GLU A 1 102 ? -34.155 -17.214 32.460 1.00 77.69 102 GLU A CA 1
ATOM 820 C C . GLU A 1 102 ? -34.665 -15.793 32.168 1.00 77.69 102 GLU A C 1
ATOM 822 O O . GLU A 1 102 ? -35.482 -15.255 32.916 1.00 77.69 102 GLU A O 1
ATOM 827 N N . LEU A 1 103 ? -34.248 -15.211 31.042 1.00 78.94 103 LEU A N 1
ATOM 828 C CA . LEU A 1 103 ? -34.692 -13.894 30.583 1.00 78.94 103 LEU A CA 1
ATOM 829 C C . LEU A 1 103 ? -36.038 -13.925 29.839 1.00 78.94 103 LEU A C 1
ATOM 831 O O . LEU A 1 103 ? -36.583 -12.867 29.522 1.00 78.94 103 LEU A O 1
ATOM 835 N N . GLY A 1 104 ? -36.595 -15.111 29.580 1.00 72.88 104 GLY A N 1
ATOM 836 C CA . GLY A 1 104 ? -37.873 -15.278 28.887 1.00 72.88 104 GLY A CA 1
ATOM 837 C C . GLY A 1 104 ? -37.811 -14.960 27.390 1.00 72.88 104 GLY A C 1
ATOM 838 O O . GLY A 1 104 ? -38.850 -14.698 26.782 1.00 72.88 104 GLY A O 1
ATOM 839 N N . PHE A 1 105 ? -36.614 -14.976 26.795 1.00 66.88 105 PHE A N 1
ATOM 840 C CA . PHE A 1 105 ? -36.436 -14.906 25.348 1.00 66.88 105 PHE A CA 1
ATOM 841 C C . PHE A 1 105 ? -36.575 -16.313 24.779 1.00 66.88 105 PHE A C 1
ATOM 843 O O . PHE A 1 105 ? -35.595 -17.004 24.537 1.00 66.88 105 PHE A O 1
ATOM 850 N N . ASP A 1 106 ? -37.812 -16.755 24.582 1.00 62.25 106 ASP A N 1
ATOM 851 C CA . ASP A 1 106 ? -38.061 -17.992 23.852 1.00 62.25 106 ASP A CA 1
ATOM 852 C C . ASP A 1 106 ? -37.935 -17.694 22.349 1.00 62.25 106 ASP A C 1
ATOM 854 O O . ASP A 1 106 ? -38.896 -17.295 21.691 1.00 62.25 106 ASP A O 1
ATOM 858 N N . ILE A 1 107 ? -36.717 -17.803 21.803 1.00 58.47 107 ILE A N 1
ATOM 859 C CA . ILE A 1 107 ? -36.451 -17.636 20.360 1.00 58.47 107 ILE A CA 1
ATOM 860 C C . ILE A 1 107 ? -36.708 -18.945 19.596 1.00 58.47 107 ILE A C 1
ATOM 862 O O . ILE A 1 107 ? -36.170 -19.168 18.514 1.00 58.47 107 ILE A O 1
ATOM 866 N N . SER A 1 108 ? -37.562 -19.821 20.127 1.00 58.41 108 SER A N 1
ATOM 867 C CA . SER A 1 108 ? -38.139 -20.931 19.372 1.00 58.41 108 SER A CA 1
ATOM 868 C C . SER A 1 108 ? -39.335 -20.436 18.540 1.00 58.41 108 SER A C 1
ATOM 870 O O . SER A 1 108 ? -40.482 -20.838 18.713 1.00 58.41 108 SER A O 1
ATOM 872 N N . GLY A 1 109 ? -39.052 -19.499 17.630 1.00 54.19 109 GLY A N 1
ATOM 873 C CA . GLY A 1 109 ? -39.935 -19.135 16.525 1.00 54.19 109 GLY A CA 1
ATOM 874 C C . GLY A 1 109 ? -39.511 -19.886 15.264 1.00 54.19 109 GLY A C 1
ATOM 875 O O . GLY A 1 109 ? -38.356 -19.773 14.860 1.00 54.19 109 GLY A O 1
ATOM 876 N N . GLU A 1 110 ? -40.441 -20.665 14.707 1.00 43.28 110 GLU A N 1
ATOM 877 C CA . GLU A 1 110 ? -40.356 -21.409 13.434 1.00 43.28 110 GLU A CA 1
ATOM 878 C C . GLU A 1 110 ? -39.779 -20.620 12.245 1.00 43.28 110 GLU A C 1
ATOM 880 O O . GLU A 1 110 ? -40.045 -19.399 12.131 1.00 43.28 110 GLU A O 1
#

Secondary structure (DSSP, 8-state):
-HHHHHHHHHHHHHHHHHHHHHHT-----HHHHHHHHHHHHHHHHHHHHHHHHHTHHHHHHHHHHHHHTTTTTHHHHHHHHHH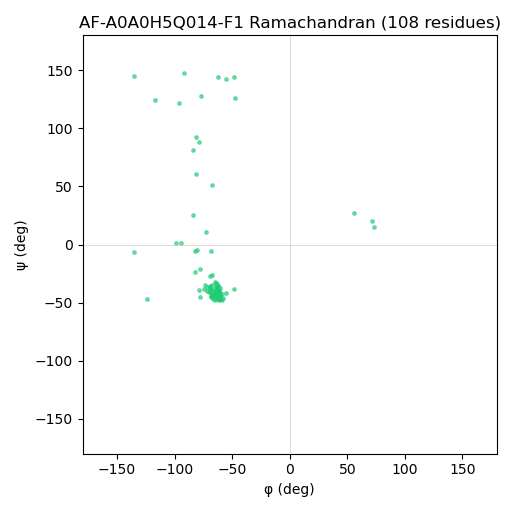HHHHTTSS-PPPHHHHHHHHT------

Organism: NCBI:txid198431

Foldseek 3Di:
DVVVVVVVVVVVVVVVVVVVVVVPPPDDDPVVVVVVVVVVVVVVVVVVVVVCVVCVVVVVVVVVCCVVVVVPHDVVVVVVVQVVCVVVVNDDDDDPVVVCVVVVVPPPDD

InterPro domains:
  IPR009956 Post-segregation antitoxin CcdA [PF07362] (44-75)